Protein AF-A0A357F8B3-F1 (afdb_monomer_lite)

Foldseek 3Di:
DDFADEEEDQADAQDGLDDCPSVVCVVVVHGRAQLRVLVVVLQGHQEYEYEPNRVVSQVVSVVSVHHYDYDHQRCPDPVSVVVVVVVRVVVRVVTDGDPHPPPDPDPPPDD

Sequence (111 aa):
CSVPVIAVSPIIGSDSVKGPTAKYMRELGLPVSATAVANYYSDFLDGFILDTQDEKDASEIRKMSISVKVAEILMKDLATKTKLANTVLDFSNNCSKRSLNLQKNGLSCGA

pLDDT: mean 88.45, std 15.89, range [38.72, 98.62]

Structure (mmCIF, N/CA/C/O backbone):
data_AF-A0A357F8B3-F1
#
_entry.id   AF-A0A357F8B3-F1
#
loop_
_atom_site.group_PDB
_atom_site.id
_atom_site.type_symbol
_atom_site.label_atom_id
_atom_site.label_alt_id
_atom_site.label_comp_id
_atom_site.label_asym_id
_atom_site.label_entity_id
_atom_site.label_seq_id
_atom_site.pdbx_PDB_ins_code
_atom_site.Cartn_x
_atom_site.Cartn_y
_atom_site.Cartn_z
_atom_site.occupancy
_atom_site.B_iso_or_equiv
_atom_site.auth_seq_id
_atom_site.auth_comp_id
_atom_site.auth_asym_id
_atom_site.auth_atom_id
_atom_site.pdbx_PDB_model_num
ATOM 1 N N . CYS A 1 1 ? -10.104 -0.562 21.961 1.00 49.25 1 CYS A N 1
ATOM 2 C CA . CYS A 1 1 ? -9.395 0.331 21.021 1.00 49.25 1 CYS A CA 1
ATOM 3 C C . CYS A 1 1 ? -9.658 -0.134 19.601 1.00 49.25 1 CYS A C 1
ATOM 5 O O . CYS A 1 1 ? -9.484 -1.317 19.341 1.00 49.25 1 CYS A O 1
ATOM 7 N N . SER A 1 2 ? -10.100 0.759 18.716 1.00 81.12 2 SER A N 1
ATOM 8 C CA . SER A 1 2 ? -10.193 0.465 17.284 1.00 81.12 2 SER A CA 1
ATOM 9 C C . SER A 1 2 ? -8.922 0.984 16.620 1.00 81.12 2 SER A C 1
ATOM 11 O O . SER A 1 2 ? -8.618 2.165 16.763 1.00 81.12 2 SER A O 1
ATOM 13 N N . VAL A 1 3 ? -8.154 0.104 15.981 1.00 89.25 3 VAL A N 1
ATOM 14 C CA . VAL A 1 3 ? -6.912 0.460 15.278 1.00 89.25 3 VAL A CA 1
ATOM 15 C C . VAL A 1 3 ? -7.132 0.394 13.763 1.00 89.25 3 VAL A C 1
ATOM 17 O O . VAL A 1 3 ? -7.889 -0.474 13.303 1.00 89.25 3 VAL A O 1
ATOM 20 N N . PRO A 1 4 ? -6.521 1.300 12.979 1.00 94.88 4 PRO A N 1
ATOM 21 C CA . PRO A 1 4 ? -6.642 1.270 11.531 1.00 94.88 4 PRO A CA 1
ATOM 22 C C . PRO A 1 4 ? -5.875 0.079 10.938 1.00 94.88 4 PRO A C 1
ATOM 24 O O . PRO A 1 4 ? -4.783 -0.269 11.386 1.00 94.88 4 PRO A O 1
ATOM 27 N N . VAL A 1 5 ? -6.447 -0.538 9.910 1.00 96.38 5 VAL A N 1
ATOM 28 C CA . VAL A 1 5 ? -5.842 -1.584 9.089 1.00 96.38 5 VAL A CA 1
ATOM 29 C C . VAL A 1 5 ? -5.300 -0.922 7.833 1.00 96.38 5 VAL A C 1
ATOM 31 O O . VAL A 1 5 ? -6.055 -0.412 7.003 1.00 96.38 5 VAL A O 1
ATOM 34 N N . ILE A 1 6 ? -3.977 -0.917 7.713 1.00 97.69 6 ILE A N 1
ATOM 35 C CA . ILE A 1 6 ? -3.257 -0.296 6.604 1.00 97.69 6 ILE A CA 1
ATOM 36 C C . ILE A 1 6 ? -2.632 -1.395 5.752 1.00 97.69 6 ILE A C 1
ATOM 38 O O . ILE A 1 6 ? -1.905 -2.238 6.276 1.00 97.69 6 ILE A O 1
ATOM 42 N N . ALA A 1 7 ? -2.875 -1.369 4.444 1.00 97.56 7 ALA A N 1
ATOM 43 C CA . ALA A 1 7 ? -2.173 -2.227 3.493 1.00 97.56 7 ALA A CA 1
ATOM 44 C C . ALA A 1 7 ? -1.149 -1.440 2.673 1.00 97.56 7 ALA A C 1
ATOM 46 O O . ALA A 1 7 ? -1.326 -0.256 2.393 1.00 97.56 7 ALA A O 1
ATOM 47 N N . VAL A 1 8 ? -0.085 -2.130 2.266 1.00 97.94 8 VAL A N 1
ATOM 48 C CA . VAL A 1 8 ? 0.891 -1.657 1.280 1.00 97.94 8 VAL A CA 1
ATOM 49 C C . VAL A 1 8 ? 0.697 -2.487 0.017 1.00 97.94 8 VAL A C 1
ATOM 51 O O . VAL A 1 8 ? 0.648 -3.717 0.092 1.00 97.94 8 VAL A O 1
ATOM 54 N N . SER A 1 9 ? 0.562 -1.823 -1.128 1.00 96.94 9 SER A N 1
ATOM 55 C CA . SER A 1 9 ? 0.392 -2.469 -2.425 1.00 96.94 9 SER A CA 1
ATOM 56 C C . SER A 1 9 ? 1.540 -3.451 -2.696 1.00 96.94 9 SER A C 1
ATOM 58 O O . SER A 1 9 ? 2.701 -3.109 -2.485 1.00 96.94 9 SER A O 1
ATOM 60 N N . PRO A 1 10 ? 1.261 -4.664 -3.196 1.00 94.31 10 PRO A N 1
ATOM 61 C CA . PRO A 1 10 ? 2.284 -5.548 -3.739 1.00 94.31 10 PRO A CA 1
ATOM 62 C C . PRO A 1 10 ? 2.618 -5.226 -5.205 1.00 94.31 10 PRO A C 1
ATOM 64 O O . PRO A 1 10 ? 3.524 -5.851 -5.756 1.00 94.31 10 PRO A O 1
ATOM 67 N N . ILE A 1 11 ? 1.871 -4.317 -5.843 1.00 95.19 11 ILE A N 1
ATOM 68 C CA . ILE A 1 11 ? 1.997 -3.925 -7.251 1.00 95.19 11 ILE A CA 1
ATOM 69 C C . ILE A 1 11 ? 2.780 -2.618 -7.358 1.00 95.19 11 ILE A C 1
ATOM 71 O O . ILE A 1 11 ? 2.544 -1.701 -6.568 1.00 95.19 11 ILE A O 1
ATOM 75 N N . ILE A 1 12 ? 3.689 -2.578 -8.334 1.00 94.69 12 ILE A N 1
ATOM 76 C CA . ILE A 1 12 ? 4.342 -1.373 -8.845 1.00 94.69 12 ILE A CA 1
ATOM 77 C C . ILE A 1 12 ? 4.156 -1.360 -10.367 1.00 94.69 12 ILE A C 1
ATOM 79 O O . ILE A 1 12 ? 4.715 -2.202 -11.080 1.00 94.69 12 ILE A O 1
ATOM 83 N N . GLY A 1 13 ? 3.385 -0.408 -10.883 1.00 90.25 13 GLY A N 1
ATOM 84 C CA . GLY A 1 13 ? 3.121 -0.276 -12.312 1.00 90.25 13 GLY A CA 1
ATOM 85 C C . GLY A 1 13 ? 2.253 -1.418 -12.844 1.00 90.25 13 GLY A C 1
ATOM 86 O O . GLY A 1 13 ? 1.061 -1.497 -12.572 1.00 90.25 13 GLY A O 1
ATOM 87 N N . SER A 1 14 ? 2.842 -2.301 -13.656 1.00 82.62 14 SER A N 1
ATOM 88 C CA . SER A 1 14 ? 2.123 -3.417 -14.306 1.00 82.62 14 SER A CA 1
ATOM 89 C C . SER A 1 14 ? 2.492 -4.801 -13.763 1.00 82.62 14 SER A C 1
ATOM 91 O O . SER A 1 14 ? 2.068 -5.823 -14.318 1.00 82.62 14 SER A O 1
ATOM 93 N N . ASP A 1 15 ? 3.280 -4.852 -12.684 1.00 85.69 15 ASP A N 1
ATOM 94 C CA . ASP A 1 15 ? 3.757 -6.106 -12.110 1.00 85.69 15 ASP A CA 1
ATOM 95 C C . ASP A 1 15 ? 3.914 -6.042 -10.585 1.00 85.69 15 ASP A C 1
ATOM 97 O O . ASP A 1 15 ? 3.836 -4.982 -9.963 1.00 85.69 15 ASP A O 1
ATOM 101 N N . SER A 1 16 ? 4.107 -7.201 -9.959 1.00 84.06 16 SER A N 1
ATOM 102 C CA . SER A 1 16 ? 4.305 -7.290 -8.512 1.00 84.06 16 SER A CA 1
ATOM 103 C C . SER A 1 16 ? 5.772 -7.140 -8.112 1.00 84.06 16 SER A C 1
ATOM 105 O O . SER A 1 16 ? 6.648 -7.705 -8.759 1.00 84.06 16 SER A O 1
ATOM 107 N N . VAL A 1 17 ? 6.037 -6.472 -6.983 1.00 77.81 17 VAL A N 1
ATOM 108 C CA . VAL A 1 17 ? 7.395 -6.240 -6.444 1.00 77.81 17 VAL A CA 1
ATOM 109 C C . VAL A 1 17 ? 8.180 -7.539 -6.288 1.00 77.81 17 VAL A C 1
ATOM 111 O O . VAL A 1 17 ? 9.356 -7.615 -6.643 1.00 77.81 17 VAL A O 1
ATOM 114 N N . LYS A 1 18 ? 7.534 -8.557 -5.712 1.00 77.38 18 LYS A N 1
ATOM 115 C CA . LYS A 1 18 ? 8.066 -9.911 -5.555 1.00 77.38 18 LYS A CA 1
ATOM 116 C C . LYS A 1 18 ? 6.935 -10.928 -5.582 1.00 77.38 18 LYS A C 1
ATOM 118 O O . LYS A 1 18 ? 5.838 -10.664 -5.096 1.00 77.38 18 LYS A O 1
ATOM 123 N N . GLY A 1 19 ? 7.274 -12.129 -6.039 1.00 77.50 19 GLY A N 1
ATOM 124 C CA . GLY A 1 19 ? 6.400 -13.291 -5.967 1.00 77.50 19 GLY A CA 1
ATOM 125 C C . GLY A 1 19 ? 5.330 -13.333 -7.063 1.00 77.50 19 GLY A C 1
ATOM 126 O O . GLY A 1 19 ? 5.346 -12.531 -7.992 1.00 77.50 19 GLY A O 1
ATOM 127 N N . PRO A 1 20 ? 4.412 -14.307 -6.976 1.00 86.75 20 PRO A N 1
ATOM 128 C CA . PRO A 1 20 ? 3.447 -14.609 -8.029 1.00 86.75 20 PRO A CA 1
ATOM 129 C C . PRO A 1 20 ? 2.179 -13.744 -7.983 1.00 86.75 20 PRO A C 1
ATOM 131 O O . PRO A 1 20 ? 1.224 -14.079 -8.669 1.00 86.75 20 PRO A O 1
ATOM 134 N N . THR A 1 21 ? 2.112 -12.661 -7.200 1.00 85.75 21 THR A N 1
ATOM 135 C CA . THR A 1 21 ? 0.863 -11.893 -7.019 1.00 85.75 21 THR A CA 1
ATOM 136 C C . THR A 1 21 ? 0.283 -11.423 -8.349 1.00 85.75 21 THR A C 1
ATOM 138 O O . THR A 1 21 ? -0.882 -11.688 -8.630 1.00 85.75 21 THR A O 1
ATOM 141 N N . ALA A 1 22 ? 1.095 -10.805 -9.211 1.00 84.62 22 ALA A N 1
ATOM 142 C CA . ALA A 1 22 ? 0.628 -10.388 -10.530 1.00 84.62 22 ALA A CA 1
ATOM 143 C C . ALA A 1 22 ? 0.213 -11.582 -11.407 1.00 84.62 22 ALA A C 1
ATOM 145 O O . ALA A 1 22 ? -0.745 -11.484 -12.168 1.00 84.62 22 ALA A O 1
ATOM 146 N N . LYS A 1 23 ? 0.888 -12.732 -11.275 1.00 85.06 23 LYS A N 1
ATOM 147 C CA . LYS A 1 23 ? 0.499 -13.975 -11.955 1.00 85.06 23 LYS A CA 1
ATOM 148 C C . LYS A 1 23 ? -0.873 -14.462 -11.475 1.00 85.06 23 LYS A C 1
ATOM 150 O O . LYS A 1 23 ? -1.731 -14.697 -12.314 1.00 85.06 23 LYS A O 1
ATOM 155 N N . TYR A 1 24 ? -1.107 -14.545 -10.167 1.00 87.62 24 TYR A N 1
ATOM 156 C CA . TYR A 1 24 ? -2.393 -14.971 -9.614 1.00 87.62 24 TYR A CA 1
ATOM 157 C C . TYR A 1 24 ? -3.523 -14.018 -9.976 1.00 87.62 24 TYR A C 1
ATOM 159 O O . TYR A 1 24 ? -4.603 -14.470 -10.325 1.00 87.62 24 TYR A O 1
ATOM 167 N N . MET A 1 25 ? -3.279 -12.706 -9.960 1.00 86.75 25 MET A N 1
ATOM 168 C CA . MET A 1 25 ? -4.278 -11.738 -10.415 1.00 86.75 25 MET A CA 1
ATOM 169 C C . MET A 1 25 ? -4.657 -11.991 -11.878 1.00 86.75 25 MET A C 1
ATOM 171 O O . MET A 1 25 ? -5.843 -12.088 -12.176 1.00 86.75 25 MET A O 1
ATOM 175 N N . ARG A 1 26 ? -3.674 -12.209 -12.766 1.00 87.19 26 ARG A N 1
ATOM 176 C CA . ARG A 1 26 ? -3.936 -12.579 -14.170 1.00 87.19 26 ARG A CA 1
ATOM 177 C C . ARG A 1 26 ? -4.714 -13.896 -14.283 1.00 87.19 26 ARG A C 1
ATOM 179 O O . ARG A 1 26 ? -5.674 -13.958 -15.041 1.00 87.19 26 ARG A O 1
ATOM 186 N N . GLU A 1 27 ? -4.333 -14.925 -13.524 1.00 91.56 27 GLU A N 1
ATOM 187 C CA . GLU A 1 27 ? -5.001 -16.239 -13.525 1.00 91.56 27 GLU A CA 1
ATOM 188 C C . GLU A 1 27 ? -6.439 -16.181 -12.989 1.00 91.56 27 GLU A C 1
ATOM 190 O O . GLU A 1 27 ? -7.299 -16.921 -13.457 1.00 91.56 27 GLU A O 1
ATOM 195 N N . LEU A 1 28 ? -6.721 -15.268 -12.058 1.00 87.50 28 LEU A N 1
ATOM 196 C CA . LEU A 1 28 ? -8.059 -15.003 -11.523 1.00 87.50 28 LEU A CA 1
ATOM 197 C C . LEU A 1 28 ? -8.872 -14.022 -12.387 1.00 87.50 28 LEU A C 1
ATOM 199 O O . LEU A 1 28 ? -9.984 -13.657 -12.008 1.00 87.50 28 LEU A O 1
ATOM 203 N N . GLY A 1 29 ? -8.334 -13.561 -13.523 1.00 87.50 29 GLY A N 1
ATOM 204 C CA . GLY A 1 29 ? -8.994 -12.581 -14.392 1.00 87.50 29 GLY A CA 1
ATOM 205 C C . GLY A 1 29 ? -9.104 -11.176 -13.785 1.00 87.50 29 GLY A C 1
ATOM 206 O O . GLY A 1 29 ? -9.916 -10.370 -14.237 1.00 87.50 29 GLY A O 1
ATOM 207 N N . LEU A 1 30 ? -8.304 -10.870 -12.763 1.00 87.75 30 LEU A N 1
ATOM 208 C CA . LEU A 1 30 ? -8.257 -9.565 -12.111 1.00 87.75 30 LEU A CA 1
ATOM 209 C C . LEU A 1 30 ? -7.240 -8.641 -12.807 1.00 87.75 30 LEU A C 1
ATOM 211 O O . LEU A 1 30 ? -6.153 -9.090 -13.187 1.00 87.75 30 LEU A O 1
ATOM 215 N N . PRO A 1 31 ? -7.526 -7.331 -12.928 1.00 90.00 31 PRO A N 1
ATOM 216 C CA . PRO A 1 31 ? -6.542 -6.363 -13.404 1.00 90.00 31 PRO A CA 1
ATOM 217 C C . PRO A 1 31 ? -5.316 -6.321 -12.484 1.00 90.00 31 PRO A C 1
ATOM 219 O O . PRO A 1 31 ? -5.466 -6.254 -11.268 1.00 90.00 31 PRO A O 1
ATOM 222 N N . VAL A 1 32 ? -4.101 -6.304 -13.038 1.00 92.81 32 VAL A N 1
ATOM 223 C CA . VAL A 1 32 ? -2.871 -6.107 -12.248 1.00 92.81 32 VAL A CA 1
ATOM 224 C C . VAL A 1 32 ? -2.687 -4.613 -11.988 1.00 92.81 32 VAL A C 1
ATOM 226 O O . VAL A 1 32 ? -1.992 -3.929 -12.734 1.00 92.81 32 VAL A O 1
ATOM 229 N N . SER A 1 33 ? -3.366 -4.096 -10.966 1.00 94.88 33 SER A N 1
ATOM 230 C CA . SER A 1 33 ? -3.283 -2.690 -10.558 1.00 94.88 33 SER A CA 1
ATOM 231 C C . SER A 1 33 ? -3.405 -2.521 -9.047 1.00 94.88 33 SER A C 1
ATOM 233 O O . SER A 1 33 ? -3.943 -3.389 -8.346 1.00 94.88 33 SER A O 1
ATOM 235 N N . ALA A 1 34 ? -2.944 -1.376 -8.540 1.00 96.44 34 ALA A N 1
ATOM 236 C CA . ALA A 1 34 ? -3.101 -1.020 -7.135 1.00 96.44 34 ALA A CA 1
ATOM 237 C C . ALA A 1 34 ? -4.591 -0.886 -6.770 1.00 96.44 34 ALA A C 1
ATOM 239 O O . ALA A 1 34 ? -5.012 -1.363 -5.713 1.00 96.44 34 ALA A O 1
ATOM 240 N N . THR A 1 35 ? -5.409 -0.328 -7.674 1.00 97.12 35 THR A N 1
ATOM 241 C CA . THR A 1 35 ? -6.870 -0.250 -7.500 1.00 97.12 35 THR A CA 1
ATOM 242 C C . THR A 1 35 ? -7.511 -1.622 -7.309 1.00 97.12 35 THR A C 1
ATOM 244 O O . THR A 1 35 ? -8.345 -1.780 -6.419 1.00 97.12 35 THR A O 1
ATOM 247 N N . ALA A 1 36 ? -7.130 -2.624 -8.107 1.00 95.12 36 ALA A N 1
ATOM 248 C CA . ALA A 1 36 ? -7.716 -3.959 -8.010 1.00 95.12 36 ALA A CA 1
ATOM 249 C C . ALA A 1 36 ? -7.392 -4.628 -6.666 1.00 95.12 36 ALA A C 1
ATOM 251 O O . ALA A 1 36 ? -8.272 -5.234 -6.055 1.00 95.12 36 ALA A O 1
ATOM 252 N N . VAL A 1 37 ? -6.161 -4.463 -6.166 1.00 95.62 37 VAL A N 1
ATOM 253 C CA . VAL A 1 37 ? -5.769 -4.963 -4.839 1.00 95.62 37 VAL A CA 1
ATOM 254 C C . VAL A 1 37 ? -6.545 -4.255 -3.727 1.00 95.62 37 VAL A C 1
ATOM 256 O O . VAL A 1 37 ? -7.068 -4.917 -2.831 1.00 95.62 37 VAL A O 1
ATOM 259 N N . ALA A 1 38 ? -6.650 -2.925 -3.781 1.00 96.88 38 ALA A N 1
ATOM 260 C CA . ALA A 1 38 ? -7.402 -2.161 -2.788 1.00 96.88 38 ALA A CA 1
ATOM 261 C C . ALA A 1 38 ? -8.889 -2.550 -2.772 1.00 96.88 38 ALA A C 1
ATOM 263 O O . ALA A 1 38 ? -9.461 -2.720 -1.697 1.00 96.88 38 ALA A O 1
ATOM 264 N N . ASN A 1 39 ? -9.489 -2.760 -3.949 1.00 95.44 39 ASN A N 1
ATOM 265 C CA . ASN A 1 39 ? -10.868 -3.224 -4.081 1.00 95.44 39 ASN A CA 1
ATOM 266 C C . ASN A 1 39 ? -11.061 -4.618 -3.467 1.00 95.44 39 ASN A C 1
ATOM 268 O O . ASN A 1 39 ? -12.009 -4.827 -2.713 1.00 95.44 39 ASN A O 1
ATOM 272 N N . TYR A 1 40 ? -10.138 -5.546 -3.740 1.00 94.00 40 TYR A N 1
ATOM 273 C CA . TYR A 1 40 ? -10.195 -6.922 -3.235 1.00 94.00 40 TYR A CA 1
ATOM 274 C C . TYR A 1 40 ? -10.193 -6.998 -1.699 1.00 94.00 40 TYR A C 1
ATOM 276 O O . TYR A 1 40 ? -10.838 -7.868 -1.124 1.00 94.00 40 TYR A O 1
ATOM 284 N N . TYR A 1 41 ? -9.507 -6.070 -1.026 1.00 94.81 41 TYR A N 1
ATOM 285 C CA . TYR A 1 41 ? -9.445 -6.000 0.440 1.00 94.81 41 TYR A CA 1
ATOM 286 C C . TYR A 1 41 ? -10.316 -4.879 1.043 1.00 94.81 41 TYR A C 1
ATOM 288 O O . TYR A 1 41 ? -10.224 -4.578 2.236 1.00 94.81 41 TYR A O 1
ATOM 296 N N . SER A 1 42 ? -11.177 -4.244 0.245 1.00 95.31 42 SER A N 1
ATOM 297 C CA . SER A 1 42 ? -11.918 -3.038 0.648 1.00 95.31 42 SER A CA 1
ATOM 298 C C . SER A 1 42 ? -12.861 -3.240 1.842 1.00 95.31 42 SER A C 1
ATOM 300 O O . SER A 1 42 ? -13.165 -2.271 2.544 1.00 95.31 42 SER A O 1
ATOM 302 N N . ASP A 1 43 ? -13.240 -4.486 2.131 1.00 94.06 43 ASP A N 1
ATOM 303 C CA . ASP A 1 43 ? -14.112 -4.886 3.242 1.00 94.06 43 ASP A CA 1
ATOM 304 C C . ASP A 1 43 ? -13.540 -4.587 4.634 1.00 94.06 43 ASP A C 1
ATOM 306 O O . ASP A 1 43 ? -14.286 -4.577 5.615 1.00 94.06 43 ASP A O 1
ATOM 310 N N . PHE A 1 44 ? -12.228 -4.353 4.749 1.00 94.06 44 PHE A N 1
ATOM 311 C CA . PHE A 1 44 ? -11.592 -4.109 6.047 1.00 94.06 44 PHE A CA 1
ATOM 312 C C . PHE A 1 44 ? -10.468 -3.066 6.050 1.00 94.06 44 PHE A C 1
ATOM 314 O O . PHE A 1 44 ? -10.030 -2.671 7.132 1.00 94.06 44 PHE A O 1
ATOM 321 N N . LEU A 1 45 ? -9.984 -2.613 4.889 1.00 96.44 45 LEU A N 1
ATOM 322 C CA . LEU A 1 45 ? -8.895 -1.632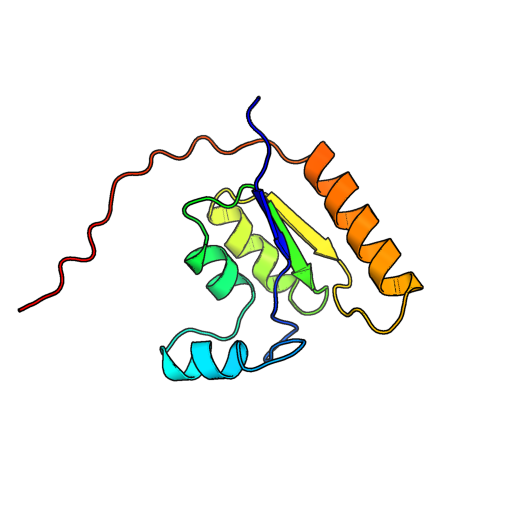 4.821 1.00 96.44 45 LEU A CA 1
ATOM 323 C C . LEU A 1 45 ? -9.342 -0.236 5.244 1.00 96.44 45 LEU A C 1
ATOM 325 O O . LEU A 1 45 ? -10.259 0.315 4.654 1.00 96.44 45 LEU A O 1
ATOM 329 N N . ASP A 1 46 ? -8.648 0.397 6.182 1.00 96.88 46 ASP A N 1
ATOM 330 C CA . ASP A 1 46 ? -8.850 1.818 6.499 1.00 96.88 46 ASP A CA 1
ATOM 331 C C . ASP A 1 46 ? -7.964 2.721 5.645 1.00 96.88 46 ASP A C 1
ATOM 333 O O . ASP A 1 46 ? -8.373 3.814 5.242 1.00 96.88 46 ASP A O 1
ATOM 337 N N . GLY A 1 47 ? -6.765 2.232 5.329 1.00 97.75 47 GLY A N 1
ATOM 338 C CA . GLY A 1 47 ? -5.806 2.933 4.498 1.00 97.75 47 GLY A CA 1
ATOM 339 C C . GLY A 1 47 ? -5.035 2.008 3.565 1.00 97.75 47 GLY A C 1
ATOM 340 O O . GLY A 1 47 ? -4.855 0.817 3.827 1.00 97.75 47 GLY A O 1
ATOM 341 N N . PHE A 1 48 ? -4.560 2.582 2.467 1.00 98.38 48 PHE A N 1
ATOM 342 C CA . PHE A 1 48 ? -3.800 1.889 1.440 1.00 98.38 48 PHE A CA 1
ATOM 343 C C . PHE A 1 48 ? -2.617 2.743 0.981 1.00 98.38 48 PHE A C 1
ATOM 345 O O . PHE A 1 48 ? -2.768 3.931 0.677 1.00 98.38 48 PHE A O 1
ATOM 352 N N . ILE A 1 49 ? -1.434 2.136 0.940 1.00 98.62 49 ILE A N 1
ATOM 353 C CA . ILE A 1 49 ? -0.205 2.749 0.444 1.00 98.62 49 ILE A CA 1
ATOM 354 C C . ILE A 1 49 ? 0.115 2.154 -0.925 1.00 98.62 49 ILE A C 1
ATOM 356 O O . ILE A 1 49 ? 0.249 0.939 -1.043 1.00 98.62 49 ILE A O 1
ATOM 360 N N . LEU A 1 50 ? 0.264 2.997 -1.944 1.00 98.31 50 LEU A N 1
ATOM 361 C CA . LEU A 1 50 ? 0.648 2.597 -3.303 1.00 98.31 50 LEU A CA 1
ATOM 362 C C . LEU A 1 50 ? 1.939 3.284 -3.755 1.00 98.31 50 LEU A C 1
ATOM 364 O O . LEU A 1 50 ? 2.330 4.308 -3.184 1.00 98.31 50 LEU A O 1
ATOM 368 N N . ASP A 1 51 ? 2.583 2.709 -4.772 1.00 98.12 51 ASP A N 1
ATOM 369 C CA . ASP A 1 51 ? 3.820 3.251 -5.331 1.00 98.12 51 ASP A CA 1
ATOM 370 C C . ASP A 1 51 ? 3.592 4.581 -6.054 1.00 98.12 51 ASP A C 1
ATOM 372 O O . ASP A 1 51 ? 2.502 4.854 -6.563 1.00 98.12 51 ASP A O 1
ATOM 376 N N . THR A 1 52 ? 4.639 5.397 -6.159 1.00 97.50 52 THR A N 1
ATOM 377 C CA . THR A 1 52 ? 4.615 6.636 -6.952 1.00 97.50 52 THR A CA 1
ATOM 378 C C . THR A 1 52 ? 4.301 6.383 -8.427 1.00 97.50 52 THR A C 1
ATOM 380 O O . THR A 1 52 ? 3.643 7.210 -9.053 1.00 97.50 52 THR A O 1
ATOM 383 N N . GLN A 1 53 ? 4.686 5.230 -8.982 1.00 97.19 53 GLN A N 1
ATOM 384 C CA . GLN A 1 53 ? 4.342 4.857 -10.362 1.00 97.19 53 GLN A CA 1
ATOM 385 C C . GLN A 1 53 ? 2.845 4.594 -10.576 1.00 97.19 53 GLN A C 1
ATOM 387 O O . GLN A 1 53 ? 2.359 4.688 -11.705 1.00 97.19 53 GLN A O 1
ATOM 392 N N . ASP A 1 54 ? 2.114 4.314 -9.499 1.00 97.00 54 ASP A N 1
ATOM 393 C CA . ASP A 1 54 ? 0.685 4.014 -9.525 1.00 97.00 54 ASP A CA 1
ATOM 394 C C . ASP A 1 54 ? -0.164 5.191 -9.031 1.00 97.00 54 ASP A C 1
ATOM 396 O O . ASP A 1 54 ? -1.364 5.038 -8.839 1.00 97.00 54 ASP A O 1
ATOM 400 N N . GLU A 1 55 ? 0.402 6.393 -8.858 1.00 97.62 55 GLU A N 1
ATOM 401 C CA . GLU A 1 55 ? -0.301 7.565 -8.303 1.00 97.62 55 GLU A CA 1
ATOM 402 C C . GLU A 1 55 ? -1.651 7.864 -8.986 1.00 97.62 55 GLU A C 1
ATOM 404 O O . GLU A 1 55 ? -2.608 8.281 -8.328 1.00 97.62 55 GLU A O 1
ATOM 409 N N . LYS A 1 56 ? -1.766 7.574 -10.287 1.00 96.56 56 LYS A N 1
ATOM 410 C CA . LYS A 1 56 ? -3.016 7.673 -11.061 1.00 96.56 56 LYS A CA 1
ATOM 411 C C . LYS A 1 56 ? -4.186 6.872 -10.456 1.00 96.56 56 LYS A C 1
ATOM 413 O O . LYS A 1 56 ? -5.335 7.296 -10.578 1.00 96.56 56 LYS A O 1
ATOM 418 N N . ASP A 1 57 ? -3.907 5.765 -9.767 1.00 97.31 57 ASP A N 1
ATOM 419 C CA . ASP A 1 57 ? -4.896 4.876 -9.144 1.00 97.31 57 ASP A CA 1
ATOM 420 C C . ASP A 1 57 ? -5.443 5.463 -7.828 1.00 97.31 57 ASP A C 1
ATOM 422 O O . ASP A 1 57 ? -6.513 5.067 -7.353 1.00 97.31 57 ASP A O 1
ATOM 426 N N . ALA A 1 58 ? -4.745 6.437 -7.230 1.00 97.88 58 ALA A N 1
ATOM 427 C CA . ALA A 1 58 ? -5.065 6.963 -5.905 1.00 97.88 58 ALA A CA 1
ATOM 428 C C . ALA A 1 58 ? -6.464 7.595 -5.838 1.00 97.88 58 ALA A C 1
ATOM 430 O O . ALA A 1 58 ? -7.163 7.457 -4.834 1.00 97.88 58 ALA A O 1
ATOM 431 N N . SER A 1 59 ? -6.887 8.289 -6.897 1.00 97.75 59 SER A N 1
ATOM 432 C CA . SER A 1 59 ? -8.217 8.908 -6.963 1.00 97.75 59 SER A CA 1
ATOM 433 C C . SER A 1 59 ? -9.339 7.874 -6.957 1.00 97.75 59 SER A C 1
ATOM 435 O O . SER A 1 59 ? -10.359 8.099 -6.312 1.00 97.75 59 SER A O 1
ATOM 437 N N . GLU A 1 60 ? -9.150 6.735 -7.624 1.00 97.56 60 GLU A N 1
ATOM 438 C CA . GLU A 1 60 ? -10.151 5.666 -7.663 1.00 97.56 60 GLU A CA 1
ATOM 439 C C . GLU A 1 60 ? -10.248 4.946 -6.315 1.00 97.56 60 GLU A C 1
ATOM 441 O O . GLU A 1 60 ? -11.342 4.734 -5.799 1.00 97.56 60 GLU A O 1
ATOM 446 N N . ILE A 1 61 ? -9.110 4.671 -5.672 1.00 97.62 61 ILE A N 1
ATOM 447 C CA . ILE A 1 61 ? -9.081 4.032 -4.348 1.00 97.62 61 ILE A CA 1
ATOM 448 C C . ILE A 1 61 ? -9.761 4.920 -3.291 1.00 97.62 61 ILE A C 1
ATOM 450 O O . ILE A 1 61 ? -10.510 4.424 -2.449 1.00 97.62 61 ILE A O 1
ATOM 454 N N . ARG A 1 62 ? -9.588 6.248 -3.360 1.00 97.00 62 ARG A N 1
ATOM 455 C CA . ARG A 1 62 ? -10.277 7.179 -2.446 1.00 97.00 62 ARG A CA 1
ATOM 456 C C . ARG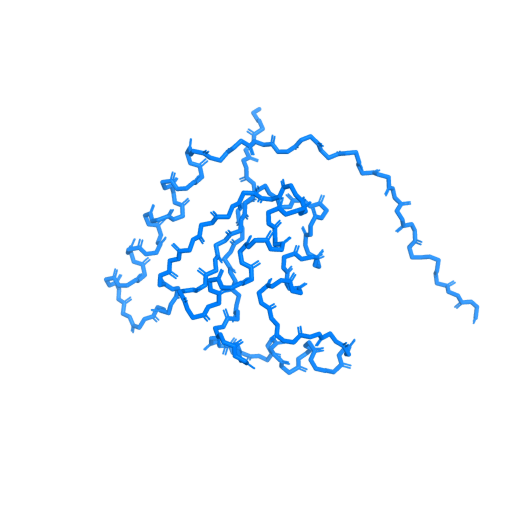 A 1 62 ? -11.801 7.131 -2.578 1.00 97.00 62 ARG A C 1
ATOM 458 O O . ARG A 1 62 ? -12.485 7.315 -1.574 1.00 97.00 62 ARG A O 1
ATOM 465 N N . LYS A 1 63 ? -12.352 6.834 -3.765 1.00 96.56 63 LYS A N 1
ATOM 466 C CA . LYS A 1 63 ? -13.811 6.672 -3.951 1.00 96.56 63 LYS A CA 1
ATOM 467 C C . LYS A 1 63 ? -14.370 5.480 -3.172 1.00 96.56 63 LYS A C 1
ATOM 469 O O . LYS A 1 63 ? -15.531 5.508 -2.779 1.00 96.56 63 LYS A O 1
ATOM 474 N N . MET A 1 64 ? -13.537 4.487 -2.855 1.00 95.06 64 MET A N 1
ATOM 475 C CA . MET A 1 64 ? -13.884 3.359 -1.976 1.00 95.06 64 MET A CA 1
ATOM 476 C C . MET A 1 64 ? -13.935 3.764 -0.489 1.00 95.06 64 MET A C 1
ATOM 478 O O . MET A 1 64 ? -14.099 2.920 0.395 1.00 95.06 64 MET A O 1
ATOM 482 N N . SER A 1 65 ? -13.786 5.061 -0.187 1.00 95.38 65 SER A N 1
ATOM 483 C CA . SER A 1 65 ? -13.660 5.612 1.166 1.00 95.38 65 SER A CA 1
ATOM 484 C C . SER A 1 65 ? -12.453 5.061 1.935 1.00 95.38 65 SER A C 1
ATOM 486 O O . SER A 1 65 ? -12.486 4.991 3.160 1.00 95.38 65 SER A O 1
ATOM 488 N N . ILE A 1 66 ? -11.402 4.642 1.222 1.00 97.19 66 ILE A N 1
ATOM 489 C CA . ILE A 1 66 ? -10.125 4.194 1.787 1.00 97.19 66 ILE A CA 1
ATOM 490 C C . ILE A 1 66 ? -9.164 5.388 1.790 1.00 97.19 66 ILE A C 1
ATOM 492 O O . ILE A 1 66 ? -9.037 6.091 0.784 1.00 97.19 66 ILE A O 1
ATOM 496 N N . SER A 1 67 ? -8.475 5.631 2.907 1.00 97.44 67 SER A N 1
ATOM 497 C CA . SER A 1 67 ? -7.428 6.660 2.962 1.00 97.44 67 SER A CA 1
ATOM 498 C C . SER A 1 67 ? -6.240 6.237 2.100 1.00 97.44 67 SER A C 1
ATOM 500 O O . SER A 1 67 ? -5.830 5.081 2.140 1.00 97.44 67 SER A O 1
ATOM 502 N N . VAL A 1 68 ? -5.639 7.156 1.343 1.00 98.06 68 VAL A N 1
ATOM 503 C CA . VAL A 1 68 ? -4.572 6.798 0.393 1.00 98.06 68 VAL A CA 1
ATOM 504 C C . VAL A 1 68 ? -3.304 7.600 0.624 1.00 98.06 68 VAL A C 1
ATOM 506 O O . VAL A 1 68 ? -3.343 8.833 0.653 1.00 98.06 68 VAL A O 1
ATOM 509 N N . LYS A 1 69 ? -2.173 6.893 0.686 1.00 98.44 69 LYS A N 1
ATOM 510 C CA . LYS A 1 69 ? -0.828 7.468 0.743 1.00 98.44 69 LYS A CA 1
ATOM 511 C C . LYS A 1 69 ? 0.017 6.959 -0.423 1.00 98.44 69 LYS A C 1
ATOM 513 O O . LYS A 1 69 ? 0.183 5.761 -0.598 1.00 98.44 69 LYS A O 1
ATOM 518 N N . VAL A 1 70 ? 0.585 7.877 -1.196 1.00 98.38 70 VAL A N 1
ATOM 519 C CA . VAL A 1 70 ? 1.565 7.553 -2.242 1.00 98.38 70 VAL A CA 1
ATOM 520 C C . VAL A 1 70 ? 2.967 7.602 -1.628 1.00 98.38 70 VAL A C 1
ATOM 522 O O . VAL A 1 70 ? 3.281 8.545 -0.890 1.00 98.38 70 VAL A O 1
ATOM 525 N N . ALA A 1 71 ? 3.788 6.583 -1.880 1.00 97.94 71 ALA A N 1
ATOM 526 C CA . ALA A 1 71 ? 5.157 6.479 -1.373 1.00 97.94 71 ALA A CA 1
ATOM 527 C C . ALA A 1 71 ? 6.015 5.576 -2.271 1.00 97.94 71 ALA A C 1
ATOM 529 O O . ALA A 1 71 ? 5.484 4.766 -3.012 1.00 97.94 71 ALA A O 1
ATOM 530 N N . GLU A 1 72 ? 7.342 5.663 -2.181 1.00 96.56 72 GLU A N 1
ATOM 531 C CA . GLU A 1 72 ? 8.218 4.635 -2.761 1.00 96.56 72 GLU A CA 1
ATOM 532 C C . GLU A 1 72 ? 8.119 3.354 -1.917 1.00 96.56 72 GLU A C 1
ATOM 534 O O . GLU A 1 72 ? 8.507 3.361 -0.744 1.00 96.56 72 GLU A O 1
ATOM 539 N N . ILE A 1 73 ? 7.619 2.257 -2.493 1.00 96.62 73 ILE A N 1
ATOM 540 C CA . ILE A 1 73 ? 7.399 1.001 -1.743 1.00 96.62 73 ILE A CA 1
ATOM 541 C C . ILE A 1 73 ? 8.436 -0.090 -2.058 1.00 96.62 73 ILE A C 1
ATOM 543 O O . ILE A 1 73 ? 8.453 -1.152 -1.428 1.00 96.62 73 ILE A O 1
ATOM 547 N N . LEU A 1 74 ? 9.334 0.159 -3.017 1.00 95.44 74 LEU A N 1
ATOM 548 C CA . LEU A 1 74 ? 10.379 -0.787 -3.402 1.00 95.44 74 LEU A CA 1
ATOM 549 C C . LEU A 1 74 ? 11.511 -0.841 -2.361 1.00 95.44 74 LEU A C 1
ATOM 551 O O . LEU A 1 74 ? 12.377 0.028 -2.288 1.00 95.44 74 LEU A O 1
ATOM 555 N N . MET A 1 75 ? 11.542 -1.927 -1.592 1.00 94.19 75 MET A N 1
ATOM 556 C CA . MET A 1 75 ? 12.527 -2.173 -0.535 1.00 94.19 75 MET A CA 1
ATOM 557 C C . MET A 1 75 ? 13.806 -2.840 -1.074 1.00 94.19 75 MET A C 1
ATOM 559 O O . MET A 1 75 ? 13.886 -4.072 -1.143 1.00 94.19 75 MET A O 1
ATOM 563 N N . LYS A 1 76 ? 14.817 -2.042 -1.439 1.00 94.25 76 LYS A N 1
ATOM 564 C CA . LYS A 1 76 ? 16.106 -2.526 -1.987 1.00 94.25 76 LYS A CA 1
ATOM 565 C C . LYS A 1 76 ? 17.138 -2.854 -0.905 1.00 94.25 76 LYS A C 1
ATOM 567 O O . LYS A 1 76 ? 17.938 -3.768 -1.070 1.00 94.25 76 LYS A O 1
ATOM 572 N N . ASP A 1 77 ? 17.094 -2.131 0.205 1.00 96.75 77 ASP A N 1
ATOM 573 C CA . ASP A 1 77 ? 18.072 -2.172 1.293 1.00 96.75 77 ASP A CA 1
ATOM 574 C C . ASP A 1 77 ? 17.402 -1.871 2.648 1.00 96.75 77 ASP A C 1
ATOM 576 O O . ASP A 1 77 ? 16.183 -1.715 2.742 1.00 96.75 77 ASP A O 1
ATOM 580 N N . LEU A 1 78 ? 18.182 -1.833 3.731 1.00 97.88 78 LEU A N 1
ATOM 581 C CA . LEU A 1 78 ? 17.648 -1.522 5.060 1.00 97.88 78 LEU A CA 1
ATOM 582 C C . LEU A 1 78 ? 17.130 -0.078 5.157 1.00 97.88 78 LEU A C 1
ATOM 584 O O . LEU A 1 78 ? 16.126 0.156 5.821 1.00 97.88 78 LEU A O 1
ATOM 588 N N . ALA A 1 79 ? 17.768 0.878 4.480 1.00 97.81 79 ALA A N 1
ATOM 589 C CA . ALA A 1 79 ? 17.372 2.283 4.535 1.00 97.81 79 ALA A CA 1
ATOM 590 C C . ALA A 1 79 ? 15.977 2.500 3.925 1.00 97.81 79 ALA A C 1
ATOM 592 O O . ALA A 1 79 ? 15.109 3.113 4.548 1.00 97.81 79 ALA A O 1
ATOM 593 N N . THR A 1 80 ? 15.732 1.930 2.746 1.00 96.88 80 THR A N 1
ATOM 594 C CA . THR A 1 80 ? 14.432 1.956 2.059 1.00 96.88 80 THR A CA 1
ATOM 595 C C . THR A 1 80 ? 13.353 1.206 2.842 1.00 96.88 80 THR A C 1
ATOM 597 O O . THR A 1 80 ? 12.232 1.703 2.946 1.00 96.88 80 THR A O 1
ATOM 600 N N . LYS A 1 81 ? 13.685 0.076 3.489 1.00 97.69 81 LYS A N 1
ATOM 601 C CA . LYS A 1 81 ? 12.772 -0.622 4.418 1.00 97.69 81 LYS A CA 1
ATOM 602 C C . LYS A 1 81 ? 12.364 0.256 5.599 1.00 97.69 81 LYS A C 1
ATOM 604 O O . LYS A 1 81 ? 11.175 0.381 5.878 1.00 97.69 81 LYS A O 1
ATOM 609 N N . THR A 1 82 ? 13.330 0.878 6.271 1.00 98.31 82 THR A N 1
ATOM 610 C CA . THR A 1 82 ? 13.072 1.748 7.426 1.00 98.31 82 THR A CA 1
ATOM 611 C C . THR A 1 82 ? 12.265 2.983 7.023 1.00 98.31 82 THR A C 1
ATOM 613 O O . THR A 1 82 ? 11.316 3.344 7.715 1.00 98.31 82 THR A O 1
ATOM 616 N N . LYS A 1 83 ? 12.573 3.596 5.870 1.00 98.25 83 LYS A N 1
ATOM 617 C CA . LYS A 1 83 ? 11.804 4.725 5.316 1.00 98.25 83 LYS A CA 1
ATOM 618 C C . LYS A 1 83 ? 10.339 4.346 5.079 1.00 98.25 83 LYS A C 1
ATOM 620 O O . LYS A 1 83 ? 9.445 5.091 5.486 1.00 98.25 83 LYS A O 1
ATOM 625 N N . LEU A 1 84 ? 10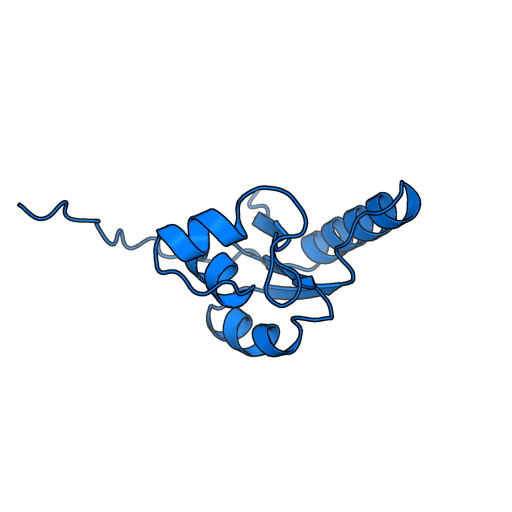.088 3.190 4.459 1.00 98.12 84 LEU A N 1
ATOM 626 C CA . LEU A 1 84 ? 8.727 2.705 4.227 1.00 98.12 84 LEU A CA 1
ATOM 627 C C . LEU A 1 84 ? 8.011 2.390 5.547 1.00 98.12 84 LEU A C 1
ATOM 629 O O . LEU A 1 84 ? 6.870 2.802 5.721 1.00 98.12 84 LEU A O 1
ATOM 633 N N . ALA A 1 85 ? 8.681 1.733 6.497 1.00 98.19 85 ALA A N 1
ATOM 634 C CA . ALA A 1 85 ? 8.109 1.432 7.810 1.00 98.19 85 ALA A CA 1
ATOM 635 C C . ALA A 1 85 ? 7.678 2.704 8.558 1.00 98.19 85 ALA A C 1
ATOM 637 O O . ALA A 1 85 ? 6.545 2.780 9.028 1.00 98.19 85 ALA A O 1
ATOM 638 N N . ASN A 1 86 ? 8.529 3.734 8.592 1.00 98.38 86 ASN A N 1
ATOM 639 C CA . ASN A 1 86 ? 8.178 5.028 9.185 1.00 98.38 86 ASN A CA 1
ATOM 640 C C . ASN A 1 86 ? 6.998 5.680 8.455 1.00 98.38 86 ASN A C 1
ATOM 642 O O . ASN A 1 86 ? 6.067 6.150 9.096 1.00 98.38 86 ASN A O 1
ATOM 646 N N . THR A 1 87 ? 6.976 5.615 7.120 1.00 98.38 87 THR A N 1
ATOM 647 C CA . THR A 1 87 ? 5.848 6.124 6.322 1.00 98.38 87 THR A CA 1
ATOM 648 C C . THR A 1 87 ? 4.532 5.430 6.685 1.00 98.38 87 THR A C 1
ATOM 650 O O . THR A 1 87 ? 3.501 6.094 6.781 1.00 98.38 87 THR A O 1
ATOM 653 N N . VAL A 1 88 ? 4.552 4.110 6.903 1.00 98.06 88 VAL A N 1
ATOM 654 C CA . VAL A 1 88 ? 3.376 3.336 7.335 1.00 98.06 88 VAL A CA 1
ATOM 655 C C . VAL A 1 88 ? 2.920 3.775 8.726 1.00 98.06 88 VAL A C 1
ATOM 657 O O . VAL A 1 88 ? 1.727 4.000 8.923 1.00 98.06 88 VAL A O 1
ATOM 660 N N . LEU A 1 89 ? 3.848 3.932 9.675 1.00 97.50 89 LEU A N 1
ATOM 661 C CA . LEU A 1 89 ? 3.536 4.367 11.041 1.00 97.50 89 LEU A CA 1
ATOM 662 C C . LEU A 1 89 ? 2.946 5.782 11.060 1.00 97.50 89 LEU A C 1
ATOM 664 O O . LEU A 1 89 ? 1.864 5.984 11.614 1.00 97.50 89 LEU A O 1
ATOM 668 N N . ASP A 1 90 ? 3.587 6.731 10.381 1.00 97.75 90 ASP A N 1
ATOM 669 C CA . ASP A 1 90 ? 3.106 8.109 10.262 1.00 97.75 90 ASP A CA 1
ATOM 670 C C . ASP A 1 90 ? 1.726 8.159 9.609 1.00 97.75 90 ASP A C 1
ATOM 672 O O . ASP A 1 90 ? 0.834 8.876 10.066 1.00 97.75 90 ASP A O 1
ATOM 676 N N . PHE A 1 91 ? 1.514 7.366 8.559 1.00 97.31 91 PHE A N 1
ATOM 677 C CA . PHE A 1 91 ? 0.215 7.288 7.908 1.00 97.31 91 PHE A CA 1
ATOM 678 C C . PHE A 1 91 ? -0.847 6.682 8.831 1.00 97.31 91 PHE A C 1
ATOM 680 O O . PHE A 1 91 ? -1.948 7.219 8.912 1.00 97.31 91 PHE A O 1
ATOM 687 N N . SER A 1 92 ? -0.513 5.629 9.581 1.00 95.62 92 SER A N 1
ATOM 688 C CA . SER A 1 92 ? -1.433 4.993 10.529 1.00 95.62 92 SER A CA 1
ATOM 689 C C . SER A 1 92 ? -1.872 5.937 11.654 1.00 95.62 92 SER A C 1
ATOM 691 O O . SER A 1 92 ? -3.049 5.942 12.006 1.00 95.62 92 SER A O 1
ATOM 693 N N . ASN A 1 93 ? -0.977 6.805 12.140 1.00 94.31 93 ASN A N 1
ATOM 694 C CA . ASN A 1 93 ? -1.289 7.811 13.161 1.00 94.31 93 ASN A CA 1
ATOM 695 C C . ASN A 1 93 ? -2.279 8.879 12.665 1.00 94.31 93 ASN A C 1
ATOM 697 O O . ASN A 1 93 ? -2.991 9.478 13.467 1.00 94.31 93 ASN A O 1
ATOM 701 N N . ASN A 1 94 ? -2.332 9.109 11.350 1.00 91.75 94 ASN A N 1
ATOM 702 C CA . ASN A 1 94 ? -3.198 10.104 10.715 1.00 91.75 94 ASN A CA 1
ATOM 703 C C . ASN A 1 94 ? -4.404 9.478 9.986 1.00 91.75 94 ASN A C 1
ATOM 705 O O . ASN A 1 94 ? -5.203 10.196 9.385 1.00 91.75 94 ASN A O 1
ATOM 709 N N . CYS A 1 95 ? -4.548 8.149 10.014 1.00 91.94 95 CYS A N 1
ATOM 710 C CA . CYS A 1 95 ? -5.623 7.435 9.333 1.00 91.94 95 CYS A CA 1
ATOM 711 C C . CYS A 1 95 ? -6.788 7.180 10.292 1.00 91.94 95 CYS A C 1
ATOM 713 O O . CYS A 1 95 ? -6.652 6.482 11.296 1.00 91.94 95 CYS A O 1
ATOM 715 N N . SER A 1 96 ? -7.968 7.702 9.960 1.00 89.25 96 SER A N 1
ATOM 716 C CA . SER A 1 96 ? -9.187 7.395 10.710 1.00 89.25 96 SER A CA 1
ATOM 717 C C . SER A 1 96 ? -9.693 5.986 10.398 1.00 89.25 96 SER A C 1
ATOM 719 O O . SER A 1 96 ? -9.615 5.524 9.260 1.00 89.25 96 SER A O 1
ATOM 721 N N . LYS A 1 97 ? -10.257 5.314 11.407 1.00 89.94 97 LYS A N 1
ATOM 722 C CA . LYS A 1 97 ? -10.967 4.046 11.217 1.00 89.94 97 LYS A CA 1
ATOM 723 C C . LYS A 1 97 ? -12.248 4.280 10.406 1.00 89.94 97 LYS A C 1
ATOM 725 O O . LYS A 1 97 ? -13.038 5.160 10.748 1.00 89.94 97 LYS A O 1
ATOM 730 N N . ARG A 1 98 ? -12.489 3.461 9.382 1.00 89.94 98 ARG A N 1
ATOM 731 C CA . ARG A 1 98 ? -13.747 3.429 8.629 1.00 89.94 98 ARG A CA 1
ATOM 732 C C . ARG A 1 98 ? -14.819 2.707 9.439 1.00 89.94 98 ARG A C 1
ATOM 734 O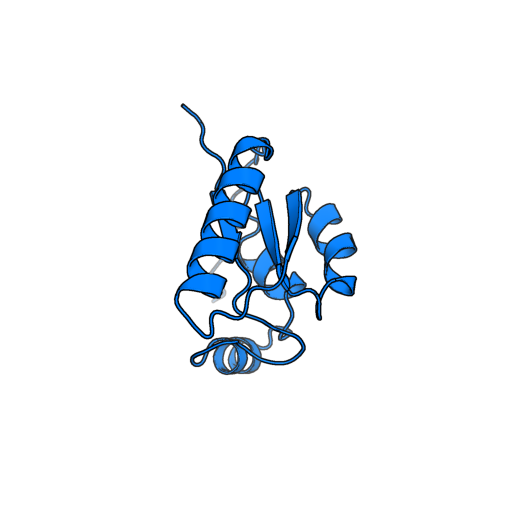 O . ARG A 1 98 ? -14.588 1.639 10.007 1.00 89.94 98 ARG A O 1
ATOM 741 N N . SER A 1 99 ? -16.021 3.276 9.456 1.00 80.06 99 SER A N 1
ATOM 742 C CA . SER A 1 99 ? -17.215 2.555 9.893 1.00 80.06 99 SER A CA 1
ATOM 743 C C . SER A 1 99 ? -17.731 1.745 8.707 1.00 80.06 99 SER A C 1
ATOM 745 O O . SER A 1 99 ? -18.335 2.297 7.789 1.00 80.06 99 SER A O 1
ATOM 747 N N . LEU A 1 100 ? -17.412 0.450 8.679 1.00 73.44 100 LEU A N 1
ATOM 748 C CA . LEU A 1 100 ? -17.856 -0.454 7.622 1.00 73.44 100 LEU A CA 1
ATOM 749 C C . LEU A 1 100 ? -19.091 -1.208 8.096 1.00 73.44 100 LEU A C 1
ATOM 751 O O . LEU A 1 100 ? -19.035 -1.972 9.057 1.00 73.44 100 LEU A O 1
ATOM 755 N N . ASN A 1 101 ? -20.207 -1.012 7.397 1.00 59.78 101 ASN A N 1
ATOM 756 C CA . ASN A 1 101 ? -21.341 -1.915 7.497 1.00 59.78 101 ASN A CA 1
ATOM 757 C C . ASN A 1 101 ? -20.997 -3.154 6.669 1.00 59.78 101 ASN A C 1
ATOM 759 O O . ASN A 1 101 ? -21.150 -3.133 5.450 1.00 59.78 101 ASN A O 1
ATOM 763 N N . LEU A 1 102 ? -20.514 -4.221 7.315 1.00 56.69 102 LEU A N 1
ATOM 764 C CA . LEU A 1 102 ? -20.349 -5.523 6.666 1.00 56.69 102 LEU A CA 1
ATOM 765 C C . LEU A 1 102 ? -21.740 -6.102 6.359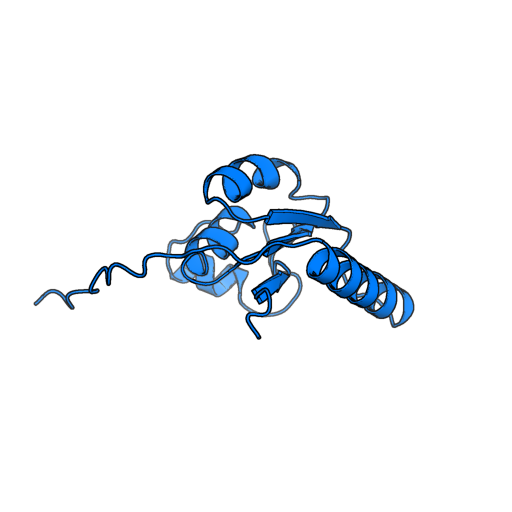 1.00 56.69 102 LEU A C 1
ATOM 767 O O . LEU A 1 102 ? -22.248 -6.968 7.073 1.00 56.69 102 LEU A O 1
ATOM 771 N N . GLN A 1 103 ? -22.385 -5.624 5.296 1.00 49.81 103 GLN A N 1
ATOM 772 C CA . GLN A 1 103 ? -23.437 -6.399 4.660 1.00 49.81 103 GLN A CA 1
ATOM 773 C C . GLN A 1 103 ? -22.745 -7.544 3.928 1.00 49.81 103 GLN A C 1
ATOM 775 O O . GLN A 1 103 ? -22.038 -7.339 2.948 1.00 49.81 103 GLN A O 1
ATOM 780 N N . LYS A 1 104 ? -22.893 -8.751 4.483 1.00 48.31 104 LYS A N 1
ATOM 781 C CA . LYS A 1 104 ? -22.453 -10.009 3.880 1.00 48.31 104 LYS A CA 1
ATOM 782 C C . LYS A 1 104 ? -23.003 -10.102 2.454 1.00 48.31 104 LYS A C 1
ATOM 784 O O . LYS A 1 104 ? -24.130 -10.553 2.269 1.00 48.31 104 LYS A O 1
ATOM 789 N N . ASN A 1 105 ? -22.199 -9.763 1.454 1.00 40.56 105 ASN A N 1
ATOM 790 C CA . ASN A 1 105 ? -22.411 -10.308 0.124 1.00 40.56 105 ASN A CA 1
ATOM 791 C C . ASN A 1 105 ? -21.927 -11.753 0.174 1.00 40.56 105 ASN A C 1
ATOM 793 O O . ASN A 1 105 ? -20.741 -12.051 0.049 1.00 40.56 105 ASN A O 1
ATOM 797 N N . GLY A 1 106 ? -22.873 -12.646 0.464 1.00 39.03 106 GLY A N 1
ATOM 798 C CA . GLY A 1 106 ? -22.665 -14.071 0.322 1.00 39.03 106 GLY A CA 1
ATOM 799 C C . GLY A 1 106 ? -22.193 -14.360 -1.096 1.00 39.03 106 GLY A C 1
ATOM 800 O O . GLY A 1 106 ? -22.932 -14.143 -2.053 1.00 39.03 106 GLY A O 1
ATOM 801 N N . LEU A 1 107 ? -20.979 -14.895 -1.222 1.00 43.09 107 LEU A N 1
ATOM 802 C CA . LEU A 1 107 ? -20.688 -15.790 -2.328 1.00 43.09 107 LEU A CA 1
ATOM 803 C C . LEU A 1 107 ? -21.607 -17.002 -2.147 1.00 43.09 107 LEU A C 1
ATOM 805 O O . LEU A 1 107 ? -21.278 -17.957 -1.444 1.00 43.09 107 LEU A O 1
ATOM 809 N N . SER A 1 108 ? -22.800 -16.935 -2.738 1.00 39.44 108 SER A N 1
ATOM 810 C CA . SER A 1 108 ? -23.543 -18.136 -3.078 1.00 39.44 108 SER A CA 1
ATOM 811 C C . SER A 1 108 ? -22.657 -18.912 -4.043 1.00 39.44 108 SER A C 1
ATOM 813 O O . SER A 1 108 ? -22.445 -18.482 -5.177 1.00 39.44 108 SER A O 1
ATOM 815 N N . CYS A 1 109 ? -22.102 -20.024 -3.572 1.00 38.72 109 CYS A N 1
ATOM 816 C CA . CYS A 1 109 ? -21.588 -21.057 -4.453 1.00 38.72 109 CYS A CA 1
ATOM 817 C C . CYS A 1 109 ? -22.772 -21.470 -5.341 1.00 38.72 109 CYS A C 1
ATOM 819 O O . CYS A 1 109 ? -23.750 -22.033 -4.848 1.00 38.72 109 CYS A O 1
ATOM 821 N N . GLY A 1 110 ? -22.750 -21.029 -6.599 1.00 45.00 110 GLY A N 1
ATOM 822 C CA . GLY A 1 110 ? -23.732 -21.415 -7.602 1.00 45.00 110 GLY A CA 1
ATOM 823 C C . GLY A 1 110 ? -23.592 -22.903 -7.905 1.00 45.00 110 GLY A C 1
ATOM 824 O O . GLY A 1 110 ? -22.474 -23.414 -7.916 1.00 45.00 110 GLY A O 1
ATOM 825 N N . ALA A 1 111 ? -24.752 -23.539 -8.065 1.00 42.09 111 ALA A N 1
ATOM 826 C CA . ALA A 1 111 ? -24.989 -24.956 -8.327 1.00 42.09 111 ALA A CA 1
ATOM 827 C C . ALA A 1 111 ? -24.160 -25.561 -9.471 1.00 42.09 111 ALA A C 1
ATOM 829 O O . ALA A 1 111 ? -23.846 -24.826 -10.435 1.00 42.09 111 ALA A O 1
#

Radius of gyration: 14.88 Å; chains: 1; boun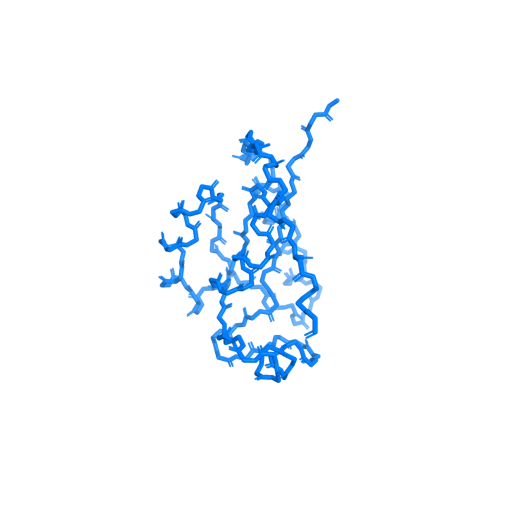ding box: 43×35×35 Å

Secondary structure (DSSP, 8-state):
-----EEE-SEETTEESSSSHHHHHHHTT--SSHHHHHHHTTTT-SEEEEEGGGGGGHHHHHHTT-EEEEE-----SHHHHHHHHHHHHHHHHHPPPP-------------